Protein AF-A0A699TN09-F1 (afdb_monomer)

Foldseek 3Di:
DDPDDPPPDPDPDPPPPDPQQQAAQPQPRDGRDYVVPDPPDGPDDDPVRVVVVVVVVVVVVVVVVVVVVVVVVVD

Sequence (75 aa):
TENGNLVAVRAEGNAAGHNGNQIRCYNCRGLGHFARDCTVRPRRRDAAYLQTQLLSAQKEEAGIQLQAGEYDLMA

InterPro domains:
  IPR001878 Zinc finger, CCHC-type [PF00098] (24-39)
  IPR001878 Zinc finger, CCHC-type [PS50158] (24-38)
  IPR001878 Zinc finger, CCHC-type [SM00343] (24-40)
  IPR036875 Zinc finger, CCHC-type superfamily [SSF57756] (15-50)

Secondary structure (DSSP, 8-state):
---------------SS--GGG-B-TTT--BSS-GGG--SPPPPPPHHHHHHHHHHHHHHHHHHHHHHHHHHTT-

Solvent-accessible surface area (backbone atoms only — not comparable to full-atom values): 4908 Å² total; per-residue (Å²): 134,85,90,83,77,84,77,82,73,84,81,84,74,83,83,72,87,68,58,54,80,69,34,64,13,81,51,78,70,46,62,57,40,52,54,91,73,53,83,64,80,61,68,78,78,51,71,69,61,52,53,49,51,52,55,52,50,54,52,50,55,50,51,52,52,51,55,48,53,55,54,66,74,72,108

pLDDT: mean 74.92, std 15.42, range [37.72, 94.81]

Mean predicted aligned error: 15.67 Å

Structure (mmCIF, N/CA/C/O backbone):
data_AF-A0A699TN09-F1
#
_entry.id   AF-A0A699TN09-F1
#
loop_
_atom_site.group_PDB
_atom_site.id
_atom_site.type_symbol
_atom_site.label_atom_id
_atom_site.label_alt_id
_atom_site.label_comp_id
_atom_site.label_asym_id
_atom_site.label_entity_id
_atom_site.label_seq_id
_atom_site.pdbx_PDB_ins_code
_atom_site.Cartn_x
_atom_site.Cartn_y
_atom_site.Cartn_z
_atom_site.occupancy
_atom_site.B_iso_or_equiv
_atom_site.auth_seq_id
_atom_site.auth_comp_id
_atom_site.auth_asym_id
_atom_site.auth_atom_id
_atom_site.pdbx_PDB_model_num
ATOM 1 N N . THR A 1 1 ? 10.367 -10.748 -33.876 1.00 37.72 1 THR A N 1
ATOM 2 C CA . THR A 1 1 ? 9.408 -9.712 -34.293 1.00 37.72 1 THR A CA 1
ATOM 3 C C . THR A 1 1 ? 9.099 -8.839 -33.097 1.00 37.72 1 THR A C 1
ATOM 5 O O . THR A 1 1 ? 8.622 -9.322 -32.083 1.00 37.72 1 THR A O 1
ATOM 8 N N . GLU A 1 2 ? 9.588 -7.607 -33.202 1.00 47.75 2 GLU A N 1
ATOM 9 C CA . GLU A 1 2 ? 9.168 -6.354 -32.563 1.00 47.75 2 GLU A CA 1
ATOM 10 C C . GLU A 1 2 ? 8.051 -6.422 -31.500 1.00 47.75 2 GLU A C 1
ATOM 12 O O . GLU A 1 2 ? 6.887 -6.634 -31.819 1.00 47.75 2 GLU A O 1
ATOM 17 N N . ASN A 1 3 ? 8.398 -6.165 -30.233 1.00 46.12 3 ASN A N 1
ATOM 18 C CA . ASN A 1 3 ? 7.436 -5.730 -29.215 1.00 46.12 3 ASN A CA 1
ATOM 19 C C . ASN A 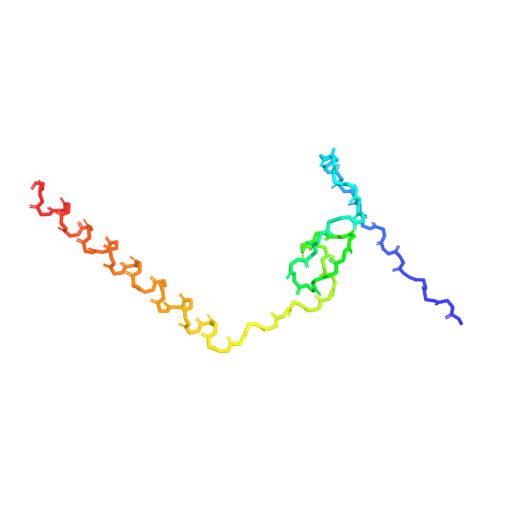1 3 ? 7.518 -4.205 -29.101 1.00 46.12 3 ASN A C 1
ATOM 21 O O . ASN A 1 3 ? 8.194 -3.662 -28.227 1.00 46.12 3 ASN A O 1
ATOM 25 N N . GLY A 1 4 ? 6.872 -3.517 -30.039 1.00 55.56 4 GLY A N 1
ATOM 26 C CA . GLY A 1 4 ? 6.704 -2.072 -30.009 1.00 55.56 4 GLY A CA 1
ATOM 27 C C . GLY A 1 4 ? 5.364 -1.705 -29.384 1.00 55.56 4 GLY A C 1
ATOM 28 O O . GLY A 1 4 ? 4.342 -1.757 -30.056 1.00 55.56 4 GLY A O 1
ATOM 29 N N . ASN A 1 5 ? 5.367 -1.300 -28.112 1.00 49.25 5 ASN A N 1
ATOM 30 C CA . ASN A 1 5 ? 4.398 -0.309 -27.638 1.00 49.25 5 ASN A CA 1
ATOM 31 C C . ASN A 1 5 ? 4.943 0.450 -26.419 1.00 49.25 5 ASN A C 1
ATOM 33 O O . ASN A 1 5 ? 4.514 0.277 -25.278 1.00 49.25 5 ASN A O 1
ATOM 37 N N . LEU A 1 6 ? 5.955 1.281 -26.676 1.00 52.59 6 LEU A N 1
ATOM 38 C CA . LEU A 1 6 ? 6.401 2.330 -25.764 1.00 52.59 6 LEU A CA 1
ATOM 39 C C . LEU A 1 6 ? 5.351 3.444 -25.789 1.00 52.59 6 LEU A C 1
ATOM 41 O O . LEU A 1 6 ? 5.466 4.415 -26.534 1.00 52.59 6 LEU A O 1
ATOM 45 N N . VAL A 1 7 ? 4.303 3.293 -24.981 1.00 51.03 7 VAL A N 1
ATOM 46 C CA . VAL A 1 7 ? 3.411 4.410 -24.664 1.00 51.03 7 VAL A CA 1
ATOM 47 C C . VAL A 1 7 ? 4.226 5.382 -23.813 1.00 51.03 7 VAL A C 1
ATOM 49 O O . VAL A 1 7 ? 4.511 5.118 -22.646 1.00 51.03 7 VAL A O 1
ATOM 52 N N . ALA A 1 8 ? 4.670 6.478 -24.428 1.00 54.38 8 ALA A N 1
ATOM 53 C CA . ALA A 1 8 ? 5.427 7.532 -23.770 1.00 54.38 8 ALA A CA 1
ATOM 54 C C . ALA A 1 8 ? 4.543 8.231 -22.725 1.00 54.38 8 ALA A C 1
ATOM 56 O O . ALA A 1 8 ? 3.754 9.123 -23.042 1.00 54.38 8 ALA A O 1
ATOM 57 N N . VAL A 1 9 ? 4.663 7.810 -21.466 1.00 56.34 9 VAL A N 1
ATOM 58 C CA . VAL A 1 9 ? 4.075 8.517 -20.327 1.00 56.34 9 VAL A CA 1
ATOM 59 C C . VAL A 1 9 ? 4.877 9.804 -20.129 1.00 56.34 9 VAL A C 1
ATOM 61 O O . VAL A 1 9 ? 6.099 9.765 -19.985 1.00 56.34 9 VAL A O 1
ATOM 64 N N . ARG A 1 10 ? 4.198 10.957 -20.171 1.00 57.50 10 ARG A N 1
ATOM 65 C CA . ARG A 1 10 ? 4.799 12.271 -19.901 1.00 57.50 10 ARG A CA 1
ATOM 66 C C . ARG A 1 10 ? 5.419 12.257 -18.501 1.00 57.50 10 ARG A C 1
ATOM 68 O O . ARG A 1 10 ? 4.704 12.140 -17.512 1.00 57.50 10 ARG A O 1
ATOM 75 N N . ALA A 1 11 ? 6.743 12.357 -18.430 1.00 54.50 11 ALA A N 1
ATOM 76 C CA . ALA A 1 11 ? 7.471 12.453 -17.173 1.00 54.50 11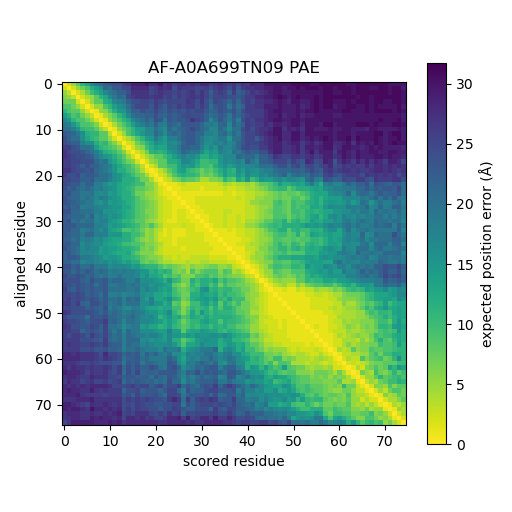 ALA A CA 1
ATOM 77 C C . ALA A 1 11 ? 7.349 13.879 -16.618 1.00 54.50 11 ALA A C 1
ATOM 79 O O . ALA A 1 11 ? 8.098 14.774 -17.006 1.00 54.50 11 ALA A O 1
ATOM 80 N N . GLU A 1 12 ? 6.401 14.097 -15.710 1.00 56.88 12 GLU A N 1
ATOM 81 C CA . GLU A 1 12 ? 6.361 15.308 -14.890 1.00 56.88 12 GLU A CA 1
ATOM 82 C C . GLU A 1 12 ? 7.358 15.144 -13.733 1.00 56.88 12 GLU A C 1
ATOM 84 O O . GLU A 1 12 ? 7.074 14.536 -12.701 1.00 56.88 12 GLU A O 1
ATOM 89 N N . GLY A 1 13 ? 8.587 15.613 -13.951 1.00 54.22 13 GLY A N 1
ATOM 90 C CA . GLY A 1 13 ? 9.671 15.544 -12.976 1.00 54.22 13 GLY A CA 1
ATOM 91 C C . GLY A 1 13 ? 9.707 16.766 -12.062 1.00 54.22 13 GLY A C 1
ATOM 92 O O . GLY A 1 13 ? 10.182 17.825 -12.463 1.00 54.22 13 GLY A O 1
ATOM 93 N N . ASN A 1 14 ? 9.306 16.609 -10.798 1.00 58.94 14 ASN A N 1
ATOM 94 C CA . ASN A 1 14 ? 9.724 17.515 -9.727 1.00 58.94 14 ASN A CA 1
ATOM 95 C C . ASN A 1 14 ? 11.180 17.191 -9.332 1.00 58.94 14 ASN A C 1
ATOM 97 O O . ASN A 1 14 ? 11.447 16.364 -8.460 1.00 58.94 14 ASN A O 1
ATOM 101 N N . ALA A 1 15 ? 12.140 17.813 -10.018 1.00 56.94 15 ALA A N 1
ATOM 102 C CA . ALA A 1 15 ? 13.577 17.610 -9.827 1.00 56.94 15 ALA A CA 1
ATOM 103 C C . ALA A 1 15 ? 14.099 18.247 -8.522 1.00 56.94 15 ALA A C 1
ATOM 105 O O . ALA A 1 15 ? 14.891 19.184 -8.536 1.00 56.94 15 ALA A O 1
ATOM 106 N N . ALA A 1 16 ? 13.671 17.732 -7.371 1.00 55.81 16 ALA A N 1
ATOM 107 C CA . ALA A 1 16 ? 14.288 18.037 -6.086 1.00 55.81 16 ALA A CA 1
ATOM 108 C C . ALA A 1 16 ? 15.400 17.013 -5.810 1.00 55.81 16 ALA A C 1
ATOM 110 O O . ALA A 1 16 ? 15.165 16.039 -5.120 1.00 55.81 16 ALA A O 1
ATOM 111 N N . GLY A 1 17 ? 16.588 17.163 -6.404 1.00 56.22 17 GLY A N 1
ATOM 112 C CA . GLY A 1 17 ? 17.843 16.548 -5.921 1.00 56.22 17 GLY A CA 1
ATOM 113 C C . GLY A 1 17 ? 17.941 15.017 -5.759 1.00 56.22 17 GLY A C 1
ATOM 114 O O . GLY A 1 17 ? 18.965 14.540 -5.280 1.00 56.22 17 GLY A O 1
ATOM 115 N N . HIS A 1 18 ? 16.938 14.229 -6.144 1.00 59.47 18 HIS A N 1
ATOM 116 C CA . HIS A 1 18 ? 17.001 12.772 -6.097 1.00 59.47 18 HIS A CA 1
ATOM 117 C C . HIS A 1 18 ? 17.616 12.268 -7.406 1.00 59.47 18 HIS A C 1
ATOM 119 O O . HIS A 1 18 ? 16.956 12.202 -8.441 1.00 59.47 18 HIS A O 1
ATOM 125 N N . ASN A 1 19 ? 18.900 11.919 -7.365 1.00 64.62 19 ASN A N 1
ATOM 126 C CA . ASN A 1 19 ? 19.524 11.006 -8.321 1.00 64.62 19 ASN A CA 1
ATOM 127 C C . ASN A 1 19 ? 18.553 9.843 -8.597 1.00 64.62 19 ASN A C 1
ATOM 129 O O . ASN A 1 19 ? 18.234 9.081 -7.691 1.00 64.62 19 ASN A O 1
ATOM 133 N N . GLY A 1 20 ? 18.047 9.714 -9.831 1.00 61.25 20 GLY A N 1
ATOM 134 C CA . GLY A 1 20 ? 17.001 8.737 -10.178 1.00 61.25 20 GLY A CA 1
ATOM 135 C C 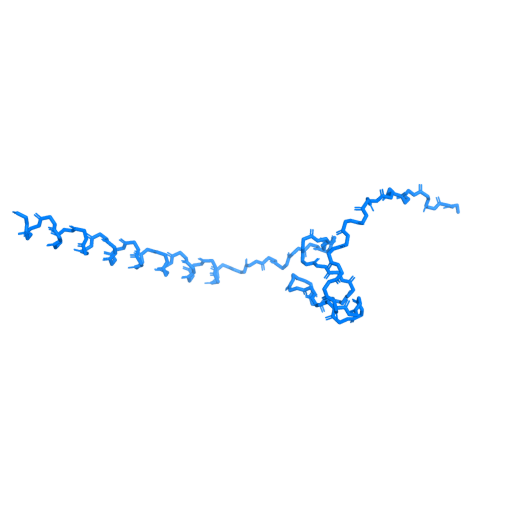. GLY A 1 20 ? 17.316 7.314 -9.699 1.00 61.25 20 GLY A C 1
ATOM 136 O O . GLY A 1 20 ? 16.430 6.601 -9.244 1.00 61.25 20 GLY A O 1
ATOM 137 N N . ASN A 1 21 ? 18.601 6.955 -9.646 1.00 64.44 21 ASN A N 1
ATOM 138 C CA . ASN A 1 21 ? 19.105 5.677 -9.138 1.00 64.44 21 ASN A CA 1
ATOM 139 C C . ASN A 1 21 ? 18.906 5.449 -7.620 1.00 64.44 21 ASN A C 1
ATOM 141 O O . ASN A 1 21 ? 19.058 4.319 -7.163 1.00 64.44 21 ASN A O 1
ATOM 145 N N . GLN A 1 22 ? 18.566 6.476 -6.834 1.00 73.50 22 GLN A N 1
ATOM 146 C CA . GLN A 1 22 ? 18.345 6.400 -5.381 1.00 73.50 22 GLN A CA 1
ATOM 147 C C . GLN A 1 22 ? 16.858 6.386 -4.995 1.00 73.50 22 GLN A C 1
ATOM 149 O O . GLN A 1 22 ? 16.531 6.095 -3.842 1.00 73.50 22 GLN A O 1
ATOM 154 N N . ILE A 1 23 ? 15.935 6.662 -5.926 1.00 84.38 23 ILE A N 1
ATOM 155 C CA . ILE A 1 23 ? 14.498 6.632 -5.623 1.00 84.38 23 ILE A CA 1
ATOM 156 C C . ILE A 1 23 ? 14.084 5.181 -5.371 1.00 84.38 23 ILE A C 1
ATOM 158 O O . ILE A 1 23 ? 14.057 4.364 -6.290 1.00 84.38 23 ILE A O 1
ATOM 162 N N . ARG A 1 24 ? 13.769 4.859 -4.111 1.00 89.00 24 ARG A N 1
ATOM 163 C CA . ARG A 1 24 ? 13.351 3.522 -3.683 1.00 89.00 24 ARG A CA 1
ATOM 164 C C . ARG A 1 24 ? 11.833 3.392 -3.723 1.00 89.00 24 ARG A C 1
ATOM 166 O O . ARG A 1 24 ? 11.114 4.093 -3.016 1.00 89.00 24 ARG A O 1
ATOM 173 N N . CYS A 1 25 ? 11.346 2.428 -4.491 1.00 89.44 25 CYS A N 1
ATOM 174 C CA . CYS A 1 25 ? 9.943 2.058 -4.522 1.00 89.44 25 CYS A CA 1
ATOM 175 C C . CYS A 1 25 ? 9.582 1.208 -3.298 1.00 89.44 25 CYS A C 1
ATOM 177 O O . CYS A 1 25 ? 10.062 0.087 -3.138 1.00 89.44 25 CYS A O 1
ATOM 179 N N . TYR A 1 26 ? 8.687 1.702 -2.444 1.00 85.56 26 TYR A N 1
ATOM 180 C CA . TYR A 1 26 ? 8.249 0.976 -1.245 1.00 85.56 26 TYR A CA 1
ATOM 181 C C . TYR A 1 26 ? 7.345 -0.231 -1.546 1.00 85.56 26 TYR A C 1
ATOM 183 O O . TYR A 1 26 ? 7.285 -1.162 -0.746 1.00 85.56 26 TYR A O 1
ATOM 191 N N . ASN A 1 27 ? 6.695 -0.257 -2.715 1.00 86.69 27 ASN A N 1
ATOM 192 C CA . ASN A 1 27 ? 5.790 -1.343 -3.105 1.00 86.69 27 ASN A CA 1
ATOM 193 C C . ASN A 1 27 ? 6.545 -2.619 -3.503 1.00 86.69 27 ASN A C 1
ATOM 195 O O . ASN A 1 27 ? 6.168 -3.716 -3.086 1.00 86.69 27 ASN A O 1
ATOM 199 N N . CYS A 1 28 ? 7.609 -2.485 -4.302 1.00 87.19 28 CYS A N 1
ATOM 200 C CA . CYS A 1 28 ? 8.364 -3.621 -4.843 1.00 87.19 28 CYS A CA 1
ATOM 201 C C . CYS A 1 28 ? 9.822 -3.694 -4.366 1.00 87.19 28 CYS A C 1
ATOM 203 O O . CYS A 1 28 ? 10.494 -4.684 -4.641 1.00 87.19 28 CYS A O 1
ATOM 205 N N . ARG A 1 29 ? 10.301 -2.681 -3.629 1.00 87.56 29 ARG A N 1
ATOM 206 C CA . ARG A 1 29 ? 11.704 -2.496 -3.208 1.00 87.56 29 ARG A CA 1
ATOM 207 C C . ARG A 1 29 ? 12.690 -2.243 -4.357 1.00 87.56 29 ARG A C 1
ATOM 209 O O . ARG A 1 29 ? 13.893 -2.280 -4.118 1.00 87.56 29 ARG A O 1
ATOM 216 N N . GLY A 1 30 ? 12.194 -1.969 -5.565 1.00 87.44 30 GLY A N 1
ATOM 217 C CA . GLY A 1 30 ? 13.002 -1.559 -6.714 1.00 87.44 30 GLY A CA 1
ATOM 218 C C . GLY A 1 30 ? 13.539 -0.132 -6.582 1.00 87.44 30 GLY A C 1
ATOM 219 O O . GLY A 1 30 ? 13.093 0.631 -5.726 1.00 87.44 30 GLY A O 1
ATOM 220 N N . LEU A 1 31 ? 14.496 0.218 -7.436 1.00 89.75 31 LEU A N 1
ATOM 221 C CA . LEU A 1 31 ? 15.073 1.560 -7.539 1.00 89.75 31 LEU A CA 1
ATOM 222 C C . LEU A 1 31 ? 14.602 2.236 -8.839 1.00 89.75 31 LEU A C 1
ATOM 224 O O . LEU A 1 31 ? 14.006 1.576 -9.695 1.00 89.75 31 LEU A O 1
ATOM 228 N N . GLY A 1 32 ? 14.849 3.535 -9.005 1.00 89.06 32 GLY A N 1
ATOM 229 C CA . GLY A 1 32 ? 14.603 4.226 -10.277 1.00 89.06 32 GLY A CA 1
ATOM 230 C C . GLY A 1 32 ? 13.207 4.819 -10.467 1.00 89.06 32 GLY A C 1
ATOM 231 O O . GLY A 1 32 ? 12.988 5.494 -11.466 1.00 89.06 32 GLY A O 1
ATOM 232 N N . HIS A 1 33 ? 12.254 4.569 -9.563 1.00 89.31 33 HIS A N 1
ATOM 233 C CA . HIS A 1 33 ? 10.857 4.982 -9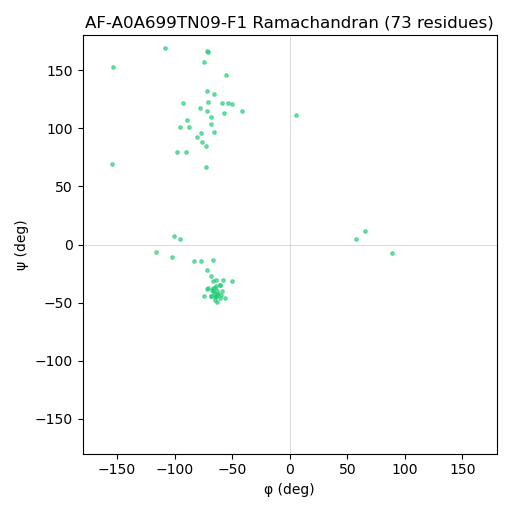.750 1.00 89.31 33 HIS A CA 1
ATOM 234 C C . HIS A 1 33 ? 10.115 5.200 -8.429 1.00 89.31 33 HIS A C 1
ATOM 236 O O . HIS A 1 33 ? 10.419 4.571 -7.408 1.00 89.31 33 HIS A O 1
ATOM 242 N N . PHE A 1 34 ? 9.097 6.063 -8.454 1.00 87.12 34 PHE A N 1
ATOM 243 C CA . PHE A 1 34 ? 8.205 6.241 -7.314 1.00 87.12 34 PHE A CA 1
ATOM 244 C C . PHE A 1 34 ? 7.247 5.058 -7.171 1.00 87.12 34 PHE A C 1
ATOM 246 O O . PHE A 1 34 ? 6.900 4.380 -8.134 1.00 87.12 34 PHE A O 1
ATOM 253 N N . ALA A 1 35 ? 6.737 4.855 -5.956 1.00 87.88 35 ALA A N 1
ATOM 254 C CA . ALA A 1 35 ? 5.747 3.815 -5.688 1.00 87.88 35 ALA A CA 1
ATOM 255 C C . ALA A 1 35 ? 4.466 3.955 -6.542 1.00 87.88 35 ALA A C 1
ATOM 257 O O . ALA A 1 35 ? 3.872 2.933 -6.883 1.00 87.88 35 ALA A O 1
ATOM 258 N N . ARG A 1 36 ? 4.080 5.189 -6.916 1.00 86.62 36 ARG A N 1
ATOM 259 C CA . ARG A 1 36 ? 2.934 5.489 -7.801 1.00 86.62 36 ARG A CA 1
ATOM 260 C C . ARG A 1 36 ? 3.133 5.039 -9.251 1.00 86.62 36 ARG A C 1
ATOM 262 O O . ARG A 1 36 ? 2.158 4.691 -9.900 1.00 86.62 36 ARG A O 1
ATOM 269 N N . ASP A 1 37 ? 4.382 4.972 -9.710 1.00 89.44 37 ASP A N 1
ATOM 270 C CA . ASP A 1 37 ? 4.750 4.566 -11.074 1.00 89.44 37 ASP A CA 1
ATOM 271 C C . ASP A 1 37 ? 5.114 3.072 -11.143 1.00 89.44 37 ASP A C 1
ATOM 273 O O . ASP A 1 37 ? 5.583 2.564 -12.161 1.00 89.44 37 ASP A O 1
ATOM 277 N N . CYS A 1 38 ? 4.951 2.345 -10.033 1.00 87.62 38 CYS A N 1
ATOM 278 C CA . CYS A 1 38 ? 5.332 0.947 -9.946 1.00 87.62 38 CYS A CA 1
ATOM 279 C C . CYS A 1 38 ? 4.369 0.067 -10.750 1.00 87.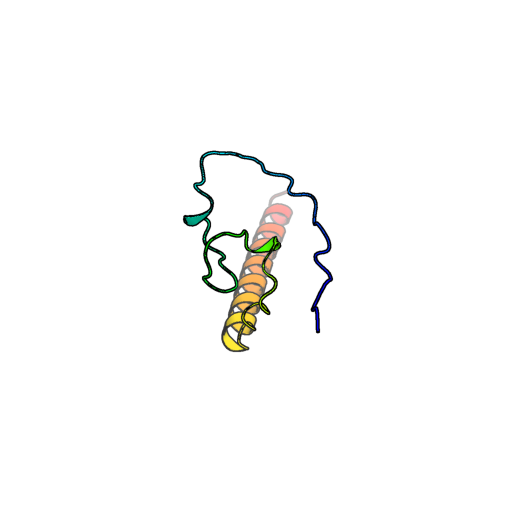62 38 CYS A C 1
ATOM 281 O O . CYS A 1 38 ? 3.202 -0.091 -10.396 1.00 87.62 38 CYS A O 1
ATOM 283 N N . THR A 1 39 ? 4.885 -0.570 -11.798 1.00 88.50 39 THR A N 1
ATOM 284 C CA . THR A 1 39 ? 4.137 -1.527 -12.629 1.00 88.50 39 THR A CA 1
ATOM 285 C C . THR A 1 39 ? 4.114 -2.938 -12.036 1.00 88.50 39 THR A C 1
ATOM 287 O O . THR 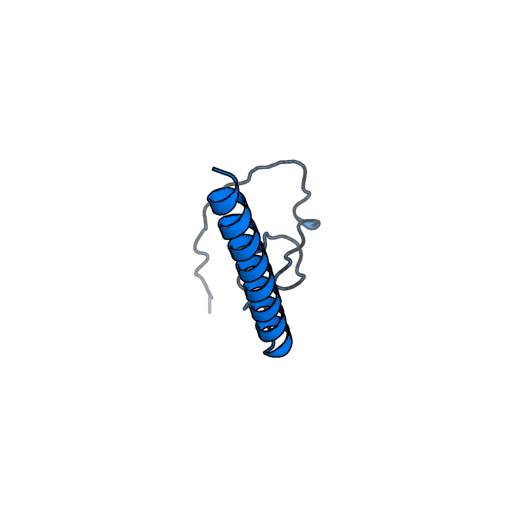A 1 39 ? 3.308 -3.779 -12.436 1.00 88.50 39 THR A O 1
ATOM 290 N N . VAL A 1 40 ? 4.979 -3.214 -11.054 1.00 87.44 40 VAL A N 1
ATOM 291 C CA . VAL A 1 40 ? 4.985 -4.481 -10.318 1.00 87.44 40 VAL A CA 1
ATOM 292 C C . VAL A 1 40 ? 3.765 -4.522 -9.408 1.00 87.44 40 VAL A C 1
ATOM 294 O O . VAL A 1 40 ? 3.513 -3.582 -8.654 1.00 87.44 40 VAL A O 1
ATOM 297 N N . ARG A 1 41 ? 3.036 -5.646 -9.429 1.00 79.81 41 ARG A N 1
ATOM 298 C CA . ARG A 1 41 ? 1.895 -5.866 -8.534 1.00 79.81 41 ARG A CA 1
ATOM 299 C C . ARG A 1 41 ? 2.318 -5.561 -7.086 1.00 79.81 41 ARG A C 1
ATOM 301 O O . ARG A 1 41 ? 3.236 -6.224 -6.590 1.00 79.81 41 ARG A O 1
ATOM 308 N N . PRO A 1 42 ? 1.661 -4.605 -6.401 1.00 71.69 42 PRO A N 1
ATOM 309 C CA . PRO A 1 42 ? 1.979 -4.287 -5.019 1.00 71.69 42 PRO A CA 1
ATOM 310 C C . PRO A 1 42 ? 1.894 -5.541 -4.156 1.00 71.69 42 PRO A C 1
ATOM 312 O O . PRO A 1 42 ? 1.060 -6.422 -4.401 1.00 71.69 42 PRO A O 1
ATOM 315 N N . ARG A 1 43 ? 2.754 -5.626 -3.138 1.00 74.50 43 ARG A N 1
ATOM 316 C CA . ARG A 1 43 ? 2.700 -6.723 -2.170 1.00 74.50 43 ARG A CA 1
ATOM 317 C C . ARG A 1 43 ? 1.283 -6.801 -1.603 1.00 74.50 43 ARG A C 1
ATOM 319 O O . ARG A 1 43 ? 0.777 -5.828 -1.045 1.00 74.50 43 ARG A O 1
ATOM 326 N N . ARG A 1 44 ? 0.641 -7.962 -1.773 1.00 76.25 44 ARG A N 1
ATOM 327 C CA . ARG A 1 44 ? -0.610 -8.266 -1.079 1.00 76.25 44 ARG A CA 1
ATOM 328 C C . ARG A 1 44 ? -0.306 -8.166 0.412 1.00 76.25 44 ARG A C 1
ATOM 330 O O . ARG A 1 44 ? 0.612 -8.819 0.898 1.00 76.25 44 ARG A O 1
ATOM 337 N N . ARG A 1 45 ? -1.039 -7.299 1.099 1.00 83.81 45 ARG A N 1
ATOM 338 C CA . ARG A 1 45 ? -1.054 -7.248 2.557 1.00 83.81 45 ARG A CA 1
ATOM 339 C C . ARG A 1 45 ? -1.672 -8.554 3.047 1.00 83.81 45 ARG A C 1
ATOM 341 O O . ARG A 1 45 ? -2.704 -8.959 2.513 1.00 83.81 45 ARG A O 1
ATOM 348 N N . ASP A 1 46 ? -1.013 -9.231 3.979 1.00 86.19 46 ASP A N 1
ATOM 349 C CA . ASP A 1 46 ? -1.562 -10.454 4.558 1.00 86.19 46 ASP A CA 1
ATOM 350 C C . ASP A 1 46 ? -2.760 -10.141 5.472 1.00 86.19 46 ASP A C 1
ATOM 352 O O . ASP A 1 46 ? -3.031 -8.988 5.827 1.00 86.19 46 ASP A O 1
ATOM 356 N N . ALA A 1 47 ? -3.512 -11.185 5.820 1.00 91.12 47 ALA A N 1
ATOM 357 C CA . ALA A 1 47 ? -4.689 -11.051 6.670 1.00 91.12 47 ALA A CA 1
ATOM 358 C C . ALA A 1 47 ? -4.333 -10.491 8.057 1.00 91.12 47 ALA A C 1
ATO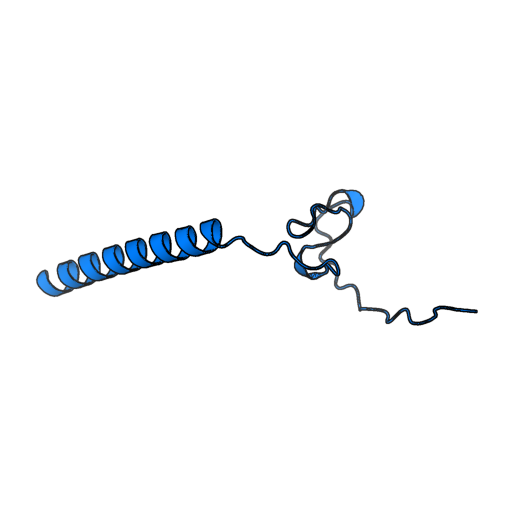M 360 O O . ALA A 1 47 ? -5.090 -9.692 8.596 1.00 91.12 47 ALA A O 1
ATOM 361 N N . ALA A 1 48 ? -3.164 -10.843 8.603 1.00 92.88 48 ALA A N 1
ATOM 362 C CA . ALA A 1 48 ? -2.719 -10.392 9.921 1.00 92.88 48 ALA A CA 1
ATOM 363 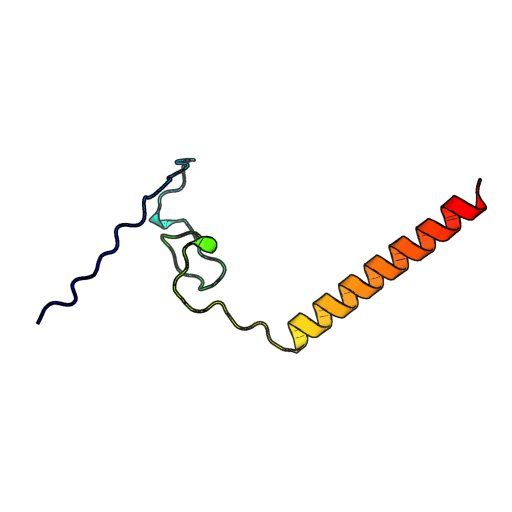C C . ALA A 1 48 ? -2.469 -8.873 9.962 1.00 92.88 48 ALA A C 1
ATOM 365 O O . ALA A 1 48 ? -2.880 -8.187 10.903 1.00 92.88 48 ALA A O 1
ATOM 366 N N . TYR A 1 49 ? -1.857 -8.321 8.916 1.00 90.88 49 TYR A N 1
ATOM 367 C CA . TYR A 1 49 ? -1.607 -6.891 8.771 1.00 90.88 49 TYR A CA 1
ATOM 368 C C . TYR A 1 49 ? -2.901 -6.091 8.584 1.00 90.88 49 TYR A C 1
ATOM 370 O O . TYR A 1 49 ? -3.043 -4.997 9.136 1.00 90.88 49 TYR A O 1
ATOM 378 N N . LEU A 1 50 ? -3.859 -6.629 7.823 1.00 91.38 50 LEU A N 1
ATOM 379 C CA . LEU A 1 50 ? -5.174 -6.002 7.656 1.00 91.38 50 LEU A CA 1
ATOM 380 C C . LEU A 1 50 ? -5.986 -6.049 8.955 1.00 91.38 50 LEU A C 1
ATOM 382 O O . LEU A 1 50 ? -6.539 -5.029 9.359 1.00 91.38 50 LEU A O 1
ATOM 386 N N . GLN A 1 51 ? -5.988 -7.194 9.642 1.00 94.81 51 GLN A N 1
ATOM 387 C CA . GLN A 1 51 ? -6.627 -7.365 10.948 1.00 94.81 51 GLN A CA 1
ATOM 388 C C . GLN A 1 51 ? -6.088 -6.349 11.962 1.00 94.81 51 GLN A C 1
ATOM 390 O O . GLN A 1 51 ? -6.861 -5.693 12.653 1.00 94.81 51 GLN A O 1
ATOM 395 N N . THR A 1 52 ? -4.765 -6.182 12.016 1.00 94.62 52 THR A N 1
ATOM 396 C CA . THR A 1 52 ? -4.115 -5.249 12.946 1.00 94.62 52 THR A CA 1
ATOM 397 C C . THR A 1 52 ? -4.499 -3.798 12.651 1.00 94.62 52 THR A C 1
ATOM 399 O O . THR A 1 52 ? -4.841 -3.066 13.571 1.00 94.62 52 THR A O 1
ATOM 402 N N . GLN A 1 53 ? -4.511 -3.382 11.380 1.00 93.50 53 GLN A N 1
ATOM 403 C CA . GLN A 1 53 ? -4.941 -2.028 10.995 1.00 93.50 53 GLN A CA 1
ATOM 404 C C . GLN A 1 53 ? -6.384 -1.729 11.397 1.00 93.50 53 GLN A C 1
ATOM 406 O O . GLN A 1 53 ? -6.656 -0.648 11.909 1.00 93.50 53 GLN A O 1
ATOM 411 N N . LEU A 1 54 ? -7.295 -2.682 11.180 1.00 94.81 54 LEU A N 1
ATOM 412 C CA . LEU A 1 54 ? -8.701 -2.520 11.546 1.00 94.81 54 LEU A CA 1
ATOM 413 C C . LEU A 1 54 ? -8.869 -2.377 13.058 1.00 94.81 54 LEU A C 1
ATOM 415 O O . LEU A 1 54 ? -9.584 -1.489 13.510 1.00 94.81 54 LEU A O 1
ATOM 419 N N . LEU A 1 55 ? -8.174 -3.208 13.837 1.00 94.38 55 LEU A N 1
ATOM 420 C CA . LEU A 1 55 ? -8.209 -3.133 15.298 1.00 94.38 55 LEU A CA 1
ATOM 421 C C . LEU A 1 55 ? -7.643 -1.807 15.818 1.00 94.38 55 LEU A C 1
ATOM 423 O O . LEU A 1 55 ? -8.191 -1.242 16.762 1.00 94.38 55 LEU A O 1
ATOM 427 N N . SER A 1 56 ? -6.565 -1.303 15.214 1.00 93.62 56 SER A N 1
ATOM 428 C CA . SER A 1 56 ? -6.007 0.005 15.567 1.00 93.62 56 SER A CA 1
ATOM 429 C C . SER A 1 56 ? -6.974 1.143 15.240 1.00 93.62 56 SER A C 1
ATOM 431 O O . SER A 1 56 ? -7.202 1.991 16.096 1.00 93.62 56 SER A O 1
ATOM 433 N N . ALA A 1 57 ? -7.598 1.121 14.058 1.00 93.12 57 ALA A N 1
ATOM 434 C CA . ALA A 1 57 ? -8.595 2.119 13.670 1.00 93.12 57 ALA A CA 1
ATOM 435 C C . ALA A 1 57 ? -9.799 2.111 14.624 1.00 93.12 57 ALA A C 1
ATOM 437 O O . ALA A 1 57 ? -10.184 3.149 15.139 1.00 93.12 57 ALA A O 1
ATOM 438 N N . GLN A 1 58 ? -10.339 0.937 14.961 1.00 93.69 58 GLN A N 1
ATOM 439 C CA . GLN A 1 58 ? -11.463 0.825 15.900 1.00 93.69 58 GLN A CA 1
ATOM 440 C C . GLN A 1 58 ? -11.145 1.378 17.296 1.00 93.69 58 GLN A C 1
ATOM 442 O O . GLN A 1 58 ? -12.023 1.936 17.950 1.00 93.69 58 GLN A O 1
ATOM 447 N N . LYS A 1 59 ? -9.902 1.222 17.766 1.00 88.25 59 LYS A N 1
ATOM 448 C CA . LYS A 1 59 ? -9.464 1.768 19.058 1.00 88.25 59 LYS A CA 1
ATOM 449 C C . LYS A 1 59 ? -9.315 3.286 19.030 1.00 88.25 59 LYS A C 1
ATOM 451 O O . LYS A 1 59 ? -9.660 3.927 20.016 1.00 88.25 59 LYS A O 1
ATOM 456 N N . GLU A 1 60 ? -8.824 3.843 17.927 1.00 87.88 60 GLU A N 1
ATOM 457 C CA . GLU A 1 60 ? -8.750 5.294 17.730 1.00 87.88 60 GLU A CA 1
ATOM 458 C C . GLU A 1 60 ? -10.154 5.908 17.667 1.00 87.88 60 GLU A C 1
ATOM 460 O O . GLU A 1 60 ? -10.451 6.821 18.431 1.00 87.88 60 GLU A O 1
ATOM 465 N N . GLU A 1 61 ? -11.062 5.322 16.884 1.00 80.75 61 GLU A N 1
ATOM 466 C CA . GLU A 1 61 ? -12.472 5.737 16.809 1.00 80.75 61 GLU A CA 1
ATOM 467 C C . GLU A 1 61 ? -13.181 5.656 18.170 1.00 80.75 61 GLU A C 1
ATOM 469 O O . GLU A 1 61 ? -13.974 6.530 18.520 1.00 80.75 61 GLU A O 1
ATOM 474 N N . ALA A 1 62 ? -12.910 4.618 18.967 1.00 79.50 62 ALA A N 1
ATOM 475 C CA . ALA A 1 62 ? -13.448 4.514 20.322 1.00 79.50 62 ALA A CA 1
ATOM 476 C C . ALA A 1 62 ? -12.876 5.601 21.250 1.00 79.50 62 ALA A C 1
ATOM 478 O O . ALA A 1 62 ? -13.622 6.181 22.032 1.00 79.50 62 ALA A O 1
ATOM 479 N N . GLY A 1 63 ? -11.581 5.917 21.144 1.00 73.81 63 GLY A N 1
ATOM 480 C CA . GLY A 1 63 ? -10.960 7.017 21.891 1.00 73.81 63 GLY A CA 1
ATOM 481 C C . GLY A 1 63 ? -11.554 8.384 21.536 1.00 73.81 63 GLY A C 1
ATOM 482 O O . GLY A 1 63 ? -11.884 9.160 22.430 1.00 73.81 63 GLY A O 1
ATOM 483 N N . ILE A 1 64 ? -11.781 8.636 20.245 1.00 77.56 64 ILE A N 1
ATOM 484 C CA . ILE A 1 64 ? -12.407 9.866 19.740 1.00 77.56 64 ILE A CA 1
ATOM 485 C C . ILE A 1 64 ? -13.853 9.994 20.244 1.00 77.56 64 ILE A C 1
ATOM 487 O O . ILE A 1 64 ? -14.254 11.071 20.679 1.00 77.56 64 ILE A O 1
ATOM 491 N N . GLN A 1 65 ? -14.627 8.904 20.248 1.00 74.44 65 GLN A N 1
ATOM 492 C CA . GLN A 1 65 ? -16.003 8.896 20.766 1.00 74.44 65 GLN A CA 1
ATOM 493 C C . GLN A 1 65 ? -16.084 9.168 22.275 1.00 74.44 65 GLN A C 1
ATOM 495 O O . GLN A 1 65 ? -17.005 9.845 22.725 1.00 74.44 65 GLN A O 1
ATOM 500 N N . LEU A 1 66 ? -15.131 8.662 23.061 1.00 71.00 66 LEU A N 1
ATOM 501 C CA . LEU A 1 66 ? -15.086 8.917 24.505 1.00 71.00 66 LEU A CA 1
ATOM 502 C C . LEU A 1 66 ? -14.764 10.388 24.801 1.00 71.00 66 LEU A C 1
ATOM 504 O O . LEU A 1 66 ? -15.476 11.021 25.578 1.00 71.00 66 LEU A O 1
ATOM 508 N N . GLN A 1 67 ? -13.781 10.960 24.097 1.00 66.75 67 GLN A N 1
ATOM 509 C CA . GLN A 1 67 ? -13.472 12.390 24.193 1.00 66.75 67 GLN A CA 1
ATOM 510 C C . GLN A 1 67 ? -14.629 13.272 23.698 1.00 66.75 67 GLN A C 1
ATOM 512 O O . GLN A 1 67 ? -14.812 14.376 24.212 1.00 66.75 67 GLN A O 1
ATOM 517 N N . ALA A 1 68 ? -15.417 12.791 22.727 1.00 69.69 68 ALA A N 1
ATOM 518 C CA . ALA A 1 68 ? -16.614 13.475 22.253 1.00 69.69 68 ALA A CA 1
ATOM 519 C C . ALA A 1 68 ? -17.678 13.613 23.360 1.00 69.69 68 ALA A C 1
ATOM 521 O O . ALA A 1 68 ? -18.148 14.708 23.658 1.00 69.69 68 ALA A O 1
ATOM 522 N N . GLY A 1 69 ? -17.988 12.508 24.041 1.00 67.81 69 GLY A N 1
ATOM 523 C CA . GLY A 1 69 ? -18.936 12.518 25.156 1.00 67.81 69 GLY A CA 1
ATOM 524 C C . GLY A 1 69 ? -18.465 13.355 26.349 1.00 67.81 69 GLY A C 1
ATOM 525 O O . GLY A 1 69 ? -19.281 14.015 26.987 1.00 67.81 69 GLY A O 1
ATOM 526 N N . GLU A 1 70 ? -17.161 13.371 26.641 1.00 64.75 70 GLU A N 1
ATOM 527 C CA . GLU A 1 70 ? -16.597 14.206 27.711 1.00 64.75 70 GLU A CA 1
ATOM 528 C C . GLU A 1 70 ? -16.694 15.710 27.412 1.00 64.75 70 GLU A C 1
ATOM 530 O O . GLU A 1 70 ? -16.973 16.475 28.335 1.00 64.75 70 GLU A O 1
ATOM 535 N N . TYR A 1 71 ? -16.510 16.156 26.159 1.00 69.06 71 TYR A N 1
ATOM 536 C CA . TYR A 1 71 ? -16.670 17.583 25.835 1.00 69.06 71 TYR A CA 1
ATOM 537 C C . TYR A 1 71 ? -18.144 18.019 25.886 1.00 69.06 71 TYR A C 1
ATOM 539 O O . TYR A 1 71 ? -18.420 19.120 26.358 1.00 69.06 71 TYR A O 1
ATOM 547 N N . ASP A 1 72 ? -19.083 17.172 25.444 1.00 63.41 72 ASP A N 1
ATOM 548 C CA . ASP A 1 72 ? -20.524 17.468 25.476 1.00 63.41 72 ASP A CA 1
ATOM 549 C C . ASP A 1 72 ? -21.068 17.550 26.920 1.00 63.41 72 ASP A C 1
ATOM 551 O O . ASP A 1 72 ? -21.987 18.316 27.1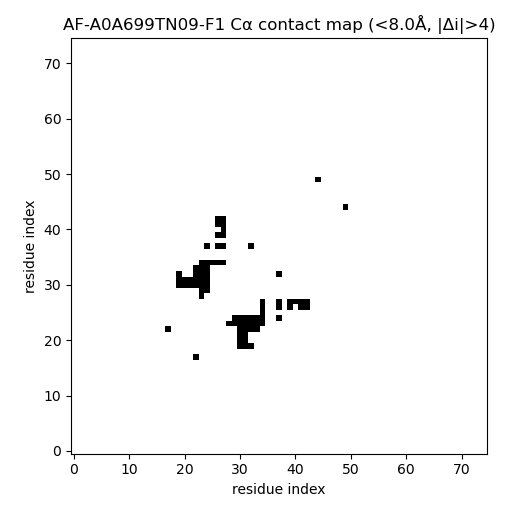97 1.00 63.41 72 ASP A O 1
ATOM 555 N N . LEU A 1 73 ? -20.495 16.784 27.860 1.00 66.00 73 LEU A N 1
ATOM 556 C CA . LEU A 1 73 ? -20.851 16.793 29.291 1.00 66.00 73 LEU A CA 1
ATOM 557 C C . LEU A 1 73 ? -20.291 17.996 30.071 1.00 66.00 73 LEU A C 1
ATOM 559 O O . LEU A 1 73 ? -20.708 18.231 31.205 1.00 66.00 73 LEU A O 1
ATOM 563 N N . MET A 1 74 ? -19.341 18.733 29.492 1.00 61.34 74 MET A N 1
ATOM 564 C CA . MET A 1 74 ? -18.682 19.895 30.103 1.00 61.34 74 MET A CA 1
ATOM 565 C C . MET A 1 74 ? -19.239 21.244 29.599 1.00 61.34 74 MET A C 1
ATOM 567 O O . MET A 1 74 ? -18.667 22.286 29.929 1.00 61.34 74 MET A O 1
ATOM 571 N N . ALA A 1 75 ? -20.319 21.228 28.804 1.00 60.66 75 ALA A N 1
ATOM 572 C CA . ALA A 1 75 ? -20.989 22.398 28.223 1.00 60.66 75 ALA A CA 1
ATOM 573 C C . ALA A 1 75 ? -22.241 22.839 29.001 1.00 60.66 75 ALA A C 1
ATOM 575 O O . ALA A 1 75 ? -22.956 21.969 29.550 1.00 60.66 75 ALA A O 1
#

Nearest PDB structures (foldseek):
  2ms0-assembly1_A  TM=1.904E-01  e=4.357E-01  Murine leukemia virus

Radius of gyration: 21.97 Å; Cα contacts (8 Å, |Δi|>4): 40; chains: 1; bounding box: 40×33×64 Å

Organism: Tanacetum cinerariifolium (NCBI:txid118510)